Protein AF-A0A8T3XD36-F1 (afdb_monomer)

Solvent-accessible surface area (backbone atoms only — not comparable to full-atom values): 6035 Å² total; per-residue (Å²): 122,66,68,63,54,53,50,51,53,54,51,52,54,50,53,51,51,52,54,66,70,71,51,56,81,93,50,38,66,62,49,53,50,49,51,54,51,49,52,51,52,52,54,49,51,53,51,49,35,66,75,64,71,51,56,70,92,42,75,68,30,46,56,48,45,52,54,52,49,54,50,53,54,54,48,49,57,54,49,50,52,50,53,53,50,51,61,67,72,47,85,79,71,77,80,78,73,79,77,76,75,133

Sequence (102 aa):
MAGQAWMLIVLIVIIVIVVLKVVNKKQSAAVKLTVILFLFLMATVGYVIVTKDVNLTSPDGIVYAGKVYVNWLGNIFKNIGKVSSFAINQNWAIN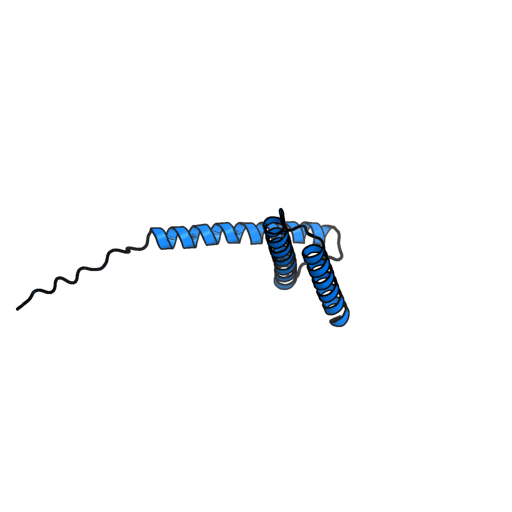STNITAP

Secondary structure (DSSP, 8-state):
-HHHHHHHHHHHHHHHHHHHHH--GGGHHHHHHHHHHHHHHHHHHHHHHHHTT---SSHHHHHHHHHHHHHHHHHHHHHHHHHHHHHHHS------------

Mean predicted aligned error: 11.81 Å

Structure (mmCIF, N/CA/C/O backbone):
data_AF-A0A8T3XD36-F1
#
_entry.id   AF-A0A8T3XD36-F1
#
loop_
_atom_site.group_PDB
_atom_site.id
_atom_site.type_symbol
_atom_site.label_atom_id
_atom_site.label_alt_id
_atom_site.label_comp_id
_atom_site.label_asym_id
_atom_site.label_entity_id
_atom_site.label_seq_id
_atom_site.pdbx_PDB_ins_code
_atom_site.Cartn_x
_atom_site.Cartn_y
_atom_site.Cartn_z
_atom_site.occupancy
_atom_site.B_iso_or_equiv
_atom_site.auth_seq_id
_atom_site.auth_comp_id
_atom_site.auth_asym_id
_atom_site.auth_atom_id
_atom_site.pdbx_PDB_model_num
ATOM 1 N N . MET A 1 1 ? 17.032 12.308 -14.366 1.00 48.19 1 MET A N 1
ATOM 2 C CA . MET A 1 1 ? 16.231 11.286 -13.650 1.00 48.19 1 MET A CA 1
ATOM 3 C C . MET A 1 1 ? 15.504 11.836 -12.414 1.00 48.19 1 MET A C 1
ATOM 5 O O . MET A 1 1 ? 14.347 11.495 -12.241 1.00 48.19 1 MET A O 1
ATOM 9 N N . ALA A 1 2 ? 16.084 12.737 -11.604 1.00 49.47 2 ALA A N 1
ATOM 10 C CA . ALA A 1 2 ? 15.380 13.315 -10.441 1.00 49.47 2 ALA A CA 1
ATOM 11 C C . ALA A 1 2 ? 14.237 14.303 -10.792 1.00 49.47 2 ALA A C 1
ATOM 13 O O . ALA A 1 2 ? 13.192 14.285 -10.151 1.00 49.47 2 ALA A O 1
ATOM 14 N N . GLY A 1 3 ? 14.390 15.137 -11.829 1.00 60.72 3 GLY A N 1
ATOM 15 C CA . GLY A 1 3 ? 13.403 16.182 -12.169 1.00 60.72 3 GLY A CA 1
ATOM 16 C C . GLY A 1 3 ? 12.022 1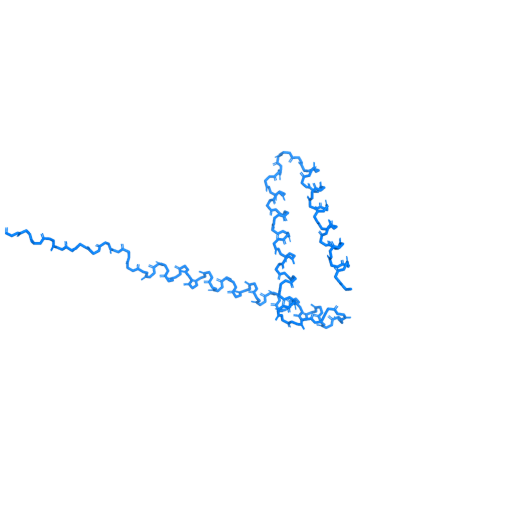5.671 -12.618 1.00 60.72 3 GLY A C 1
ATOM 17 O O . GLY A 1 3 ? 11.011 16.299 -12.320 1.00 60.72 3 GLY A O 1
ATOM 18 N N . GLN A 1 4 ? 11.956 14.505 -13.274 1.00 53.16 4 GLN A N 1
ATOM 19 C CA . GLN A 1 4 ? 10.685 13.868 -13.658 1.00 53.16 4 GLN A CA 1
ATOM 20 C C . GLN A 1 4 ? 9.931 13.299 -12.450 1.00 53.16 4 GLN A C 1
ATOM 22 O O . GLN A 1 4 ? 8.709 13.410 -12.391 1.00 53.16 4 GLN A O 1
ATOM 27 N N . ALA A 1 5 ? 10.650 12.756 -11.461 1.00 65.44 5 ALA A N 1
ATOM 28 C CA . ALA A 1 5 ? 10.047 12.274 -10.220 1.00 65.44 5 ALA A CA 1
ATOM 29 C C . ALA A 1 5 ? 9.447 13.432 -9.405 1.00 65.44 5 ALA A C 1
ATOM 31 O O . ALA A 1 5 ? 8.309 13.340 -8.949 1.00 65.44 5 ALA A O 1
ATOM 32 N N . TRP A 1 6 ? 10.162 14.557 -9.300 1.00 72.19 6 TRP A N 1
ATOM 33 C CA . TRP A 1 6 ? 9.653 15.755 -8.627 1.00 72.19 6 TRP A CA 1
ATOM 34 C C . TRP A 1 6 ? 8.432 16.364 -9.331 1.00 72.19 6 TRP A C 1
ATOM 36 O O . TRP A 1 6 ? 7.489 16.764 -8.654 1.00 72.19 6 TRP A O 1
ATOM 46 N N . MET A 1 7 ? 8.385 16.362 -10.668 1.00 67.56 7 MET A N 1
ATOM 47 C CA . MET A 1 7 ? 7.195 16.799 -11.416 1.00 67.56 7 MET A CA 1
ATOM 48 C C . MET A 1 7 ? 5.976 15.903 -11.180 1.00 67.56 7 MET A C 1
ATOM 50 O O . MET A 1 7 ? 4.877 16.417 -10.995 1.00 67.56 7 MET A O 1
ATOM 54 N N . LEU A 1 8 ? 6.156 14.580 -11.148 1.00 71.19 8 LEU A N 1
ATOM 55 C CA . LEU A 1 8 ? 5.073 13.638 -10.851 1.00 71.19 8 LEU A CA 1
ATOM 56 C C . LEU A 1 8 ? 4.523 13.835 -9.435 1.00 71.19 8 LEU A C 1
ATOM 58 O O . LEU A 1 8 ? 3.309 13.868 -9.247 1.00 71.19 8 LEU A O 1
ATOM 62 N N . ILE A 1 9 ? 5.402 14.035 -8.451 1.00 76.56 9 ILE A N 1
ATOM 63 C CA . ILE A 1 9 ? 5.000 14.302 -7.064 1.00 76.56 9 ILE A CA 1
ATOM 64 C C . ILE A 1 9 ? 4.208 15.613 -6.979 1.00 76.56 9 ILE A C 1
ATOM 66 O O . ILE A 1 9 ? 3.131 15.640 -6.386 1.00 76.56 9 ILE A O 1
ATOM 70 N N . VAL A 1 10 ? 4.692 16.683 -7.616 1.00 82.50 10 VAL A N 1
ATOM 71 C CA . VAL A 1 10 ? 4.002 17.985 -7.646 1.00 82.50 10 VAL A CA 1
ATOM 72 C C . VAL A 1 10 ? 2.637 17.870 -8.327 1.00 82.50 10 VAL A C 1
ATOM 74 O O . VAL A 1 10 ? 1.652 18.394 -7.811 1.00 82.50 10 VAL A O 1
ATOM 77 N N . LEU A 1 11 ? 2.544 17.130 -9.433 1.00 80.56 11 LEU A N 1
ATOM 78 C CA . LEU A 1 11 ? 1.285 16.892 -10.139 1.00 80.56 11 LEU A CA 1
ATOM 79 C C . LEU A 1 11 ? 0.262 16.168 -9.248 1.00 80.56 11 LEU A C 1
ATOM 81 O O . LEU A 1 11 ? -0.896 16.578 -9.179 1.00 80.56 11 LEU A O 1
ATOM 85 N N . ILE A 1 12 ? 0.692 15.133 -8.521 1.00 80.00 12 ILE A N 1
ATOM 86 C CA . ILE A 1 12 ? -0.162 14.385 -7.587 1.00 80.00 12 ILE A CA 1
ATOM 87 C C . ILE A 1 12 ? -0.652 15.296 -6.454 1.00 80.00 12 ILE A C 1
ATOM 89 O O . ILE A 1 12 ? -1.841 15.294 -6.134 1.00 80.00 12 ILE A O 1
ATOM 93 N N . VAL A 1 13 ? 0.231 16.119 -5.882 1.00 83.12 13 VAL A N 1
ATOM 94 C CA . VAL A 1 13 ? -0.126 17.080 -4.824 1.00 83.12 13 VAL A CA 1
ATOM 95 C C . VAL A 1 13 ? -1.158 18.098 -5.324 1.00 83.12 13 VAL A C 1
ATOM 97 O O . VAL A 1 13 ? -2.112 18.408 -4.609 1.00 83.12 13 VAL A O 1
ATOM 100 N N . ILE A 1 14 ? -1.028 18.574 -6.564 1.00 81.56 14 ILE A N 1
ATOM 101 C CA . ILE A 1 14 ? -1.996 19.495 -7.176 1.00 81.56 14 ILE A CA 1
ATOM 102 C C . ILE A 1 14 ? -3.362 18.822 -7.343 1.00 81.56 14 ILE A C 1
ATOM 104 O O . ILE A 1 14 ? -4.373 19.401 -6.943 1.00 81.56 14 ILE A O 1
ATOM 108 N N . ILE A 1 15 ? -3.408 17.595 -7.874 1.00 79.81 15 ILE A N 1
ATOM 109 C CA . ILE A 1 15 ? -4.660 16.838 -8.047 1.00 79.81 15 ILE A CA 1
ATOM 110 C C . ILE A 1 15 ? -5.364 16.657 -6.699 1.00 79.81 15 ILE A C 1
ATOM 112 O O . ILE A 1 15 ? -6.568 16.886 -6.588 1.00 79.81 15 ILE A O 1
ATOM 116 N N . VAL A 1 16 ? -4.608 16.329 -5.653 1.00 78.56 16 VAL A N 1
ATOM 117 C CA . VAL A 1 16 ? -5.119 16.203 -4.284 1.00 78.56 16 VAL A CA 1
ATOM 118 C C . VAL A 1 16 ? -5.757 17.500 -3.790 1.00 78.56 16 VAL A C 1
ATOM 120 O O . VAL A 1 16 ? -6.880 17.478 -3.284 1.00 78.56 16 VAL A O 1
ATOM 123 N N . ILE A 1 17 ? -5.077 18.636 -3.952 1.00 77.88 17 ILE A N 1
ATOM 124 C CA . ILE A 1 17 ? -5.589 19.938 -3.506 1.00 77.88 17 ILE A CA 1
ATOM 125 C C . ILE A 1 17 ? -6.864 20.311 -4.271 1.00 77.88 17 ILE A C 1
ATOM 127 O O . ILE A 1 17 ? -7.820 20.802 -3.666 1.00 77.88 17 ILE A O 1
ATOM 131 N N . VAL A 1 18 ? -6.908 20.045 -5.579 1.00 77.31 18 VAL A N 1
ATOM 132 C CA . VAL A 1 18 ? -8.094 20.294 -6.411 1.00 77.31 18 VAL A CA 1
ATOM 133 C C . VAL A 1 18 ? -9.274 19.451 -5.934 1.00 77.31 18 VAL A C 1
ATOM 135 O O . VAL A 1 18 ? -10.351 19.999 -5.703 1.00 77.31 18 VAL A O 1
ATOM 138 N N . VAL A 1 19 ? -9.075 18.152 -5.696 1.00 73.62 19 VAL A N 1
ATOM 139 C CA . VAL A 1 19 ? -10.132 17.264 -5.185 1.00 73.62 19 VAL A CA 1
ATOM 140 C C . VAL A 1 19 ? -10.641 17.745 -3.825 1.00 73.62 19 VAL A C 1
ATOM 142 O O . VAL A 1 19 ? -11.850 17.847 -3.626 1.00 73.62 19 VAL A O 1
ATOM 145 N N . LEU A 1 20 ? -9.748 18.124 -2.906 1.00 68.75 20 LEU A N 1
ATOM 146 C CA . LEU A 1 20 ? -10.135 18.650 -1.592 1.00 68.75 20 LEU A CA 1
ATOM 147 C C . LEU A 1 20 ? -10.937 19.957 -1.685 1.00 68.75 20 LEU A C 1
ATOM 149 O O . LEU A 1 20 ? -11.821 20.184 -0.859 1.00 68.75 20 LEU A O 1
ATOM 153 N N . LYS A 1 21 ? -10.645 20.803 -2.680 1.00 68.94 21 LYS A N 1
ATOM 154 C CA . LYS A 1 21 ? -11.319 22.092 -2.893 1.00 68.94 21 LYS A CA 1
ATOM 155 C C . LYS A 1 21 ? -12.691 21.947 -3.562 1.00 68.94 21 LYS A C 1
ATOM 157 O O . LYS A 1 21 ? -13.568 22.766 -3.310 1.00 68.94 21 LYS A O 1
ATOM 162 N N . VAL A 1 22 ? -12.881 20.919 -4.391 1.00 66.81 22 VAL A N 1
ATOM 163 C CA . VAL A 1 22 ? -14.121 20.683 -5.156 1.00 66.81 22 VAL A CA 1
ATOM 164 C C . VAL A 1 22 ? -15.206 19.983 -4.322 1.00 66.81 22 VAL A C 1
ATOM 166 O O . VAL A 1 22 ? -16.385 20.018 -4.671 1.00 66.81 22 VAL A O 1
ATOM 169 N N . VAL A 1 23 ? -14.857 19.370 -3.190 1.00 66.00 23 VAL A N 1
ATOM 170 C CA . VAL A 1 23 ? -15.804 18.524 -2.451 1.00 66.00 23 VAL A CA 1
ATOM 171 C C . VAL A 1 23 ? -16.700 19.313 -1.496 1.00 66.00 23 VAL A C 1
ATOM 173 O O . VAL A 1 23 ? -16.251 20.001 -0.581 1.00 66.00 23 VAL A O 1
ATOM 176 N N . ASN A 1 24 ? -18.008 19.103 -1.653 1.00 60.06 24 ASN A N 1
ATOM 177 C CA . ASN A 1 24 ? -19.056 19.657 -0.801 1.00 60.06 24 ASN A CA 1
ATOM 178 C C . ASN A 1 24 ? -18.985 19.168 0.661 1.00 60.06 24 ASN A C 1
ATOM 180 O O . ASN A 1 24 ? -18.723 17.997 0.949 1.00 60.06 24 ASN A O 1
ATOM 184 N N . LYS A 1 25 ? -19.333 20.059 1.606 1.00 66.00 25 LYS A N 1
ATOM 185 C CA . LYS A 1 25 ? -19.241 19.843 3.068 1.00 66.00 25 LYS A CA 1
ATOM 186 C C . LYS A 1 25 ? -19.858 18.526 3.566 1.00 66.00 25 LYS A C 1
ATOM 188 O O . LYS A 1 25 ? -19.302 17.924 4.483 1.00 66.00 25 LYS A O 1
ATOM 193 N N . LYS A 1 26 ? -20.947 18.048 2.947 1.00 67.69 26 LYS A N 1
ATOM 194 C CA . LYS A 1 26 ? -21.697 16.848 3.374 1.00 67.69 26 LYS A CA 1
ATOM 195 C C . LYS A 1 26 ? -20.943 15.523 3.158 1.00 67.69 26 LYS A C 1
ATOM 197 O O . LYS A 1 26 ? -21.201 14.567 3.874 1.00 67.69 26 LYS A O 1
ATOM 202 N N . GLN A 1 27 ? -19.987 15.475 2.226 1.00 66.06 27 GLN A N 1
ATOM 203 C CA . GLN A 1 27 ? -19.118 14.309 1.982 1.00 66.06 27 GLN A CA 1
ATOM 204 C C . GLN A 1 27 ? -17.641 14.598 2.284 1.00 66.06 27 GLN A C 1
ATOM 206 O O . GLN A 1 27 ? -16.766 13.781 2.002 1.00 66.06 27 GLN A O 1
ATOM 211 N N . SER A 1 28 ? -17.351 15.751 2.893 1.00 71.88 28 SER A N 1
ATOM 212 C CA . SER A 1 28 ? -15.979 16.226 3.079 1.00 71.88 28 SER A CA 1
ATOM 213 C C . SER A 1 28 ? -15.102 15.262 3.884 1.00 71.88 28 SER A C 1
ATOM 215 O O . SER A 1 28 ? -13.926 15.126 3.568 1.00 71.88 28 SER A O 1
ATOM 217 N N . ALA A 1 29 ? -15.651 14.548 4.872 1.00 77.56 29 ALA A N 1
ATOM 218 C CA . ALA A 1 29 ? -14.898 13.567 5.655 1.00 77.56 29 ALA A CA 1
ATOM 219 C C . ALA A 1 29 ? -14.532 12.316 4.839 1.00 77.56 29 ALA A C 1
ATOM 221 O O . ALA A 1 29 ? -13.371 11.919 4.821 1.00 77.56 29 ALA A O 1
ATOM 222 N N . ALA A 1 30 ? -15.497 11.734 4.120 1.00 79.75 30 ALA A N 1
ATOM 223 C CA . ALA A 1 30 ? -15.269 10.548 3.296 1.00 79.75 30 ALA A CA 1
ATOM 224 C C . ALA A 1 30 ? -14.273 10.828 2.165 1.00 79.75 30 ALA A C 1
ATOM 226 O O . ALA A 1 30 ? -13.399 10.008 1.887 1.00 79.75 30 ALA A O 1
ATOM 227 N N . VAL A 1 31 ? -14.345 12.012 1.551 1.00 81.00 31 VAL A N 1
ATOM 228 C CA . VAL A 1 31 ? -13.403 12.377 0.489 1.00 81.00 31 VAL A CA 1
ATOM 229 C C . VAL A 1 31 ? -12.024 12.707 1.045 1.00 81.00 31 VAL A C 1
ATOM 231 O O . VAL A 1 31 ? -11.041 12.235 0.488 1.00 81.00 31 VAL A O 1
ATOM 234 N N . LYS A 1 32 ? -11.918 13.420 2.175 1.00 80.00 32 LYS A N 1
ATOM 235 C CA . LYS A 1 32 ? -10.624 13.603 2.857 1.00 80.00 32 LYS A CA 1
ATOM 236 C C . LYS A 1 32 ? -9.980 12.261 3.188 1.00 80.00 32 LYS A C 1
ATOM 238 O O . LYS A 1 32 ? -8.806 12.070 2.892 1.00 80.00 32 LYS A O 1
ATOM 243 N N . LEU A 1 33 ? -10.751 11.325 3.742 1.00 82.62 33 LEU A N 1
ATOM 244 C CA . LEU A 1 33 ? -10.268 9.981 4.045 1.00 82.62 33 LEU A CA 1
ATOM 245 C C . LEU A 1 33 ? -9.820 9.254 2.775 1.00 82.62 33 LEU A C 1
ATOM 247 O O . LEU A 1 33 ? -8.732 8.696 2.758 1.00 82.62 33 LEU A O 1
ATOM 251 N N . THR A 1 34 ? -10.612 9.311 1.704 1.00 84.00 34 THR A N 1
ATOM 252 C CA . THR A 1 34 ? -10.283 8.682 0.414 1.00 84.00 34 THR A CA 1
ATOM 253 C C . THR A 1 34 ? -9.001 9.257 -0.181 1.00 84.00 34 THR A C 1
ATOM 255 O O . THR A 1 34 ? -8.156 8.505 -0.647 1.00 84.00 34 THR A O 1
ATOM 258 N N . VAL A 1 35 ? -8.817 10.576 -0.123 1.00 84.19 35 VAL A N 1
ATOM 259 C CA . VAL A 1 35 ? -7.609 11.264 -0.597 1.00 84.19 35 VAL A CA 1
ATOM 260 C C . VAL A 1 35 ? -6.385 10.856 0.220 1.00 84.19 35 VAL A C 1
ATOM 262 O O . VAL A 1 35 ? -5.342 10.551 -0.354 1.00 84.19 35 VAL A O 1
ATOM 265 N N . ILE A 1 36 ? -6.510 10.807 1.549 1.00 85.06 36 ILE A N 1
ATOM 266 C CA . ILE A 1 36 ? -5.435 10.342 2.434 1.00 85.06 36 ILE A CA 1
ATOM 267 C C . ILE A 1 36 ? -5.095 8.882 2.127 1.00 85.06 36 ILE A C 1
ATOM 269 O O . ILE A 1 36 ? -3.922 8.545 1.983 1.00 85.06 36 ILE A O 1
ATOM 273 N N . LEU A 1 37 ? -6.109 8.026 1.983 1.00 85.25 37 LEU A N 1
ATOM 274 C CA . LEU A 1 37 ? -5.930 6.612 1.673 1.00 85.25 37 LEU A CA 1
ATOM 275 C C . LEU A 1 37 ? -5.259 6.433 0.307 1.00 85.25 37 LEU A C 1
ATOM 277 O O . LEU A 1 37 ? -4.336 5.640 0.171 1.00 85.25 37 LEU A O 1
ATOM 281 N N . PHE A 1 38 ? -5.678 7.207 -0.691 1.00 86.38 38 PHE A N 1
ATOM 282 C CA . PHE A 1 38 ? -5.102 7.194 -2.029 1.00 86.38 38 PHE A CA 1
ATOM 283 C C . PHE A 1 38 ? -3.628 7.609 -2.017 1.00 86.38 38 PHE A C 1
ATOM 285 O O . PHE A 1 38 ? -2.785 6.898 -2.562 1.00 86.38 38 PHE A O 1
ATOM 292 N N . LEU A 1 39 ? -3.299 8.714 -1.341 1.00 87.25 39 LEU A N 1
ATOM 293 C CA . LEU A 1 39 ? -1.918 9.165 -1.165 1.00 87.25 39 LEU A CA 1
ATOM 294 C C . LEU A 1 39 ? -1.062 8.119 -0.451 1.00 87.25 39 LEU A C 1
ATOM 296 O O . LEU A 1 39 ? 0.058 7.841 -0.876 1.00 87.25 39 LEU A O 1
ATOM 300 N N . PHE A 1 40 ? -1.599 7.516 0.608 1.00 86.81 40 PHE A N 1
ATOM 301 C CA . PHE A 1 40 ? -0.936 6.446 1.340 1.00 86.81 40 PHE A CA 1
ATOM 302 C C . PHE A 1 40 ? -0.665 5.228 0.445 1.00 86.81 40 PHE A C 1
ATOM 304 O O . PHE A 1 40 ? 0.455 4.713 0.417 1.00 86.81 40 PHE A O 1
ATOM 311 N N . LEU A 1 41 ? -1.654 4.783 -0.334 1.00 87.94 41 LEU A N 1
ATOM 312 C CA . LEU A 1 41 ? -1.495 3.663 -1.262 1.00 87.94 41 LEU A CA 1
ATOM 313 C C . LEU A 1 41 ? -0.451 3.981 -2.342 1.00 87.94 41 LEU A C 1
ATOM 315 O O . LEU A 1 41 ? 0.447 3.176 -2.566 1.00 87.94 41 LEU A O 1
ATOM 319 N N . MET A 1 42 ? -0.481 5.171 -2.948 1.00 86.62 42 MET A N 1
ATOM 320 C CA . MET A 1 42 ? 0.531 5.566 -3.937 1.00 86.62 42 MET A CA 1
ATOM 321 C C . MET A 1 42 ? 1.944 5.613 -3.349 1.00 86.62 42 MET A C 1
ATOM 323 O O . MET A 1 42 ? 2.880 5.074 -3.943 1.00 86.62 42 MET A O 1
ATOM 327 N N . ALA A 1 43 ? 2.108 6.228 -2.175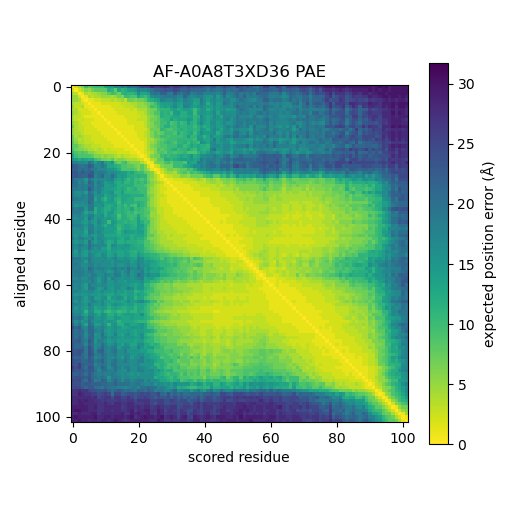 1.00 86.56 43 ALA A N 1
ATOM 328 C CA . ALA A 1 43 ? 3.404 6.328 -1.513 1.00 86.56 43 ALA A CA 1
ATOM 329 C C . ALA A 1 43 ? 3.967 4.940 -1.169 1.00 86.56 43 ALA A C 1
ATOM 331 O O . ALA A 1 43 ? 5.147 4.668 -1.392 1.00 86.56 43 ALA A O 1
ATOM 332 N N . THR A 1 44 ? 3.116 4.038 -0.678 1.00 87.31 44 THR A N 1
ATOM 333 C CA . THR A 1 44 ? 3.526 2.672 -0.324 1.00 87.31 44 THR A CA 1
ATOM 334 C C . THR A 1 44 ? 3.830 1.813 -1.547 1.00 87.31 44 THR A C 1
ATOM 336 O O . THR A 1 44 ? 4.793 1.052 -1.510 1.00 87.31 44 THR A O 1
ATOM 339 N N . VAL A 1 45 ? 3.089 1.964 -2.651 1.00 88.31 45 VAL A N 1
ATOM 340 C CA . VAL A 1 45 ? 3.426 1.328 -3.936 1.00 88.31 45 VAL A CA 1
ATOM 341 C C . VAL A 1 45 ? 4.826 1.757 -4.378 1.00 88.31 45 VAL A C 1
ATOM 343 O O . VAL A 1 45 ? 5.667 0.899 -4.647 1.00 88.31 45 VAL A O 1
ATOM 346 N N . GLY A 1 46 ? 5.114 3.063 -4.362 1.00 86.50 46 GLY A N 1
ATOM 347 C CA . GLY A 1 46 ? 6.442 3.591 -4.691 1.00 86.50 46 GLY A CA 1
ATOM 348 C C . GLY A 1 46 ? 7.543 3.036 -3.783 1.00 86.50 46 GLY A C 1
ATOM 349 O O . GLY A 1 46 ? 8.563 2.556 -4.275 1.00 86.50 46 GLY A O 1
ATOM 350 N N . TYR A 1 47 ? 7.315 3.020 -2.467 1.00 87.50 47 TYR A N 1
ATOM 351 C CA . TYR A 1 47 ? 8.245 2.436 -1.497 1.00 87.50 47 TYR A CA 1
ATOM 352 C C . TYR A 1 47 ? 8.544 0.959 -1.789 1.00 87.50 47 TYR A C 1
ATOM 354 O O . TYR A 1 47 ? 9.707 0.550 -1.803 1.00 87.50 47 TYR A O 1
ATOM 362 N N . VAL A 1 48 ? 7.511 0.153 -2.050 1.00 87.62 48 VAL A N 1
ATOM 363 C CA . VAL A 1 48 ? 7.658 -1.282 -2.325 1.00 87.62 48 VAL A CA 1
ATOM 364 C C . VAL A 1 48 ? 8.416 -1.521 -3.627 1.00 87.62 48 VAL A C 1
ATOM 366 O O . VAL A 1 48 ? 9.317 -2.355 -3.639 1.00 87.62 48 VAL A O 1
ATOM 369 N N . ILE A 1 49 ? 8.104 -0.779 -4.692 1.00 88.44 49 ILE A N 1
ATOM 370 C CA . ILE A 1 49 ? 8.783 -0.900 -5.991 1.00 88.44 49 ILE A CA 1
ATOM 371 C C . ILE A 1 49 ? 10.275 -0.592 -5.859 1.00 88.44 49 ILE A C 1
ATOM 373 O O . ILE A 1 49 ? 11.091 -1.379 -6.329 1.00 88.44 49 ILE A O 1
ATOM 377 N N . VAL A 1 50 ? 10.629 0.503 -5.177 1.00 87.31 50 VAL A N 1
ATOM 378 C CA . VAL A 1 50 ? 12.032 0.900 -4.967 1.00 87.31 50 VAL A CA 1
ATOM 379 C C . VAL A 1 50 ? 12.768 -0.109 -4.083 1.00 87.31 50 VAL A C 1
ATOM 381 O O . VAL A 1 50 ? 13.891 -0.493 -4.381 1.00 87.31 50 VAL A O 1
ATOM 384 N N . THR A 1 51 ? 12.131 -0.589 -3.013 1.00 86.00 51 THR A N 1
ATOM 385 C CA . THR A 1 51 ? 12.756 -1.528 -2.061 1.00 86.00 51 THR A CA 1
ATOM 386 C C . THR A 1 51 ? 12.923 -2.935 -2.641 1.00 86.00 51 THR A C 1
ATOM 388 O O . THR A 1 51 ? 13.798 -3.687 -2.212 1.00 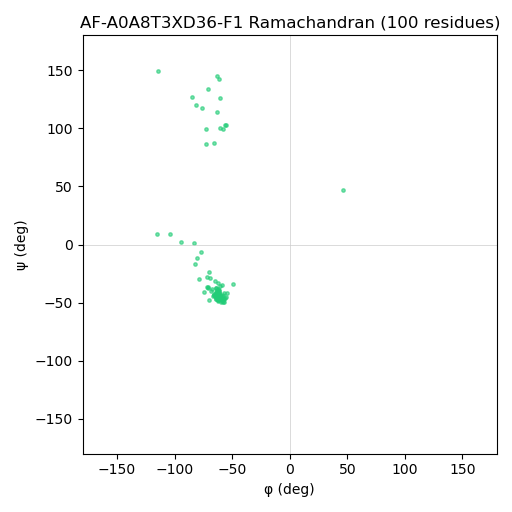86.00 51 THR A O 1
ATOM 391 N N . LYS A 1 52 ? 12.054 -3.332 -3.576 1.00 83.56 52 LYS A N 1
ATOM 392 C CA . LYS A 1 52 ? 12.045 -4.666 -4.196 1.00 83.56 52 LYS A CA 1
ATOM 393 C C . LYS A 1 52 ? 12.613 -4.680 -5.615 1.00 83.56 52 LYS A C 1
ATOM 395 O O . LYS A 1 52 ? 12.500 -5.713 -6.269 1.00 83.56 52 LYS A O 1
ATOM 400 N N . ASP A 1 53 ? 13.203 -3.563 -6.044 1.00 86.69 53 ASP A N 1
ATOM 401 C CA . ASP A 1 53 ? 13.830 -3.359 -7.353 1.00 86.69 53 ASP A CA 1
ATOM 402 C C . ASP A 1 53 ? 12.954 -3.862 -8.514 1.00 86.69 53 ASP A C 1
ATOM 404 O O . ASP A 1 53 ? 13.366 -4.632 -9.382 1.00 86.69 53 ASP A O 1
ATOM 408 N N . VAL A 1 54 ? 11.668 -3.495 -8.475 1.00 86.38 54 VAL A N 1
ATOM 409 C CA . VAL A 1 54 ? 10.700 -3.981 -9.460 1.00 86.38 54 VAL A CA 1
ATOM 410 C C . VAL A 1 54 ? 10.794 -3.156 -10.737 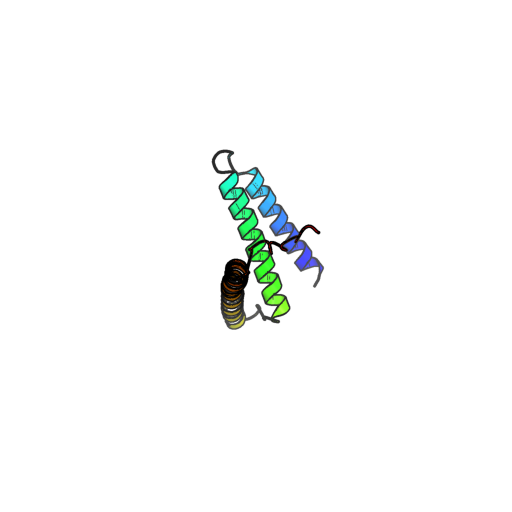1.00 86.38 54 VAL A C 1
ATOM 412 O O . VAL A 1 54 ? 10.526 -1.955 -10.740 1.00 86.38 54 VAL A O 1
ATOM 415 N N . ASN A 1 55 ? 11.099 -3.818 -11.851 1.00 86.19 55 ASN A N 1
ATOM 416 C CA . ASN A 1 55 ? 11.086 -3.189 -13.163 1.00 86.19 55 ASN A CA 1
ATOM 417 C C . ASN A 1 55 ? 9.643 -3.012 -13.667 1.00 86.19 55 ASN A C 1
ATOM 419 O O . ASN A 1 55 ? 8.948 -3.993 -13.894 1.00 86.19 55 ASN A O 1
ATOM 423 N N . LEU A 1 56 ? 9.201 -1.771 -13.880 1.00 87.94 56 LEU A N 1
ATOM 424 C CA . LEU A 1 56 ? 7.863 -1.448 -14.400 1.00 87.94 56 LEU A CA 1
ATOM 425 C C . LEU A 1 56 ? 7.809 -1.240 -15.923 1.00 87.94 56 LEU A C 1
ATOM 427 O O . LEU A 1 56 ? 6.761 -0.888 -16.457 1.00 87.94 56 LEU A O 1
ATOM 431 N N . THR A 1 57 ? 8.927 -1.413 -16.631 1.00 90.69 57 THR A N 1
ATOM 432 C CA . THR A 1 57 ? 9.002 -1.157 -18.082 1.00 90.69 57 THR A CA 1
ATOM 433 C C . THR A 1 57 ? 8.452 -2.301 -18.931 1.00 90.69 57 THR A C 1
ATOM 435 O O . THR A 1 57 ? 8.228 -2.114 -20.125 1.00 90.69 57 THR A O 1
ATOM 438 N N . SER A 1 58 ? 8.200 -3.469 -18.330 1.00 90.31 58 SER A N 1
ATOM 439 C CA . SER A 1 58 ? 7.613 -4.624 -19.006 1.00 90.31 58 SER A CA 1
ATOM 440 C C . SER A 1 58 ? 6.226 -4.969 -18.447 1.00 90.31 58 SER A C 1
ATOM 442 O O . SER A 1 58 ? 5.977 -4.786 -17.250 1.00 90.31 58 SER A O 1
ATOM 444 N N . PRO A 1 59 ? 5.320 -5.522 -19.277 1.00 88.31 59 PRO A N 1
ATOM 445 C CA . PRO A 1 59 ? 4.022 -6.019 -18.817 1.00 88.31 59 PRO A CA 1
ATOM 446 C C . PRO A 1 59 ? 4.142 -7.041 -17.677 1.00 88.31 59 PRO A C 1
ATOM 448 O O . PRO A 1 59 ? 3.418 -6.953 -16.685 1.00 88.31 59 PRO A O 1
ATOM 451 N N . ASP A 1 60 ? 5.110 -7.956 -17.767 1.00 89.88 60 ASP A N 1
ATOM 452 C CA . ASP A 1 60 ? 5.384 -8.941 -16.714 1.00 89.88 60 ASP A CA 1
ATOM 453 C C . ASP A 1 60 ? 5.841 -8.280 -15.410 1.00 89.88 60 ASP A C 1
ATOM 455 O O . ASP A 1 60 ? 5.449 -8.691 -14.316 1.00 89.88 60 ASP A O 1
ATOM 459 N N . GLY A 1 61 ? 6.626 -7.209 -15.527 1.00 87.00 61 GLY A N 1
ATOM 460 C CA . GLY A 1 61 ? 7.076 -6.387 -14.416 1.00 87.00 61 GLY A CA 1
ATOM 461 C C . GLY A 1 61 ? 5.932 -5.706 -13.665 1.00 87.00 61 GLY A C 1
ATOM 462 O O . GLY A 1 61 ? 5.929 -5.679 -12.434 1.00 87.00 61 GLY A O 1
ATOM 463 N N . ILE A 1 62 ? 4.898 -5.251 -14.380 1.00 89.81 62 ILE A N 1
ATOM 464 C CA . ILE A 1 62 ? 3.678 -4.679 -13.784 1.00 89.81 62 ILE A CA 1
ATOM 465 C C . ILE A 1 62 ? 2.893 -5.751 -13.014 1.00 89.81 62 ILE A C 1
ATOM 467 O O . ILE A 1 62 ? 2.470 -5.521 -11.877 1.00 89.81 62 ILE A O 1
ATOM 471 N N . VAL A 1 63 ? 2.728 -6.945 -13.591 1.00 92.56 63 VAL A N 1
ATOM 472 C CA . VAL A 1 63 ? 2.051 -8.067 -12.916 1.00 92.56 63 VAL A CA 1
ATOM 473 C C . VAL A 1 63 ? 2.823 -8.492 -11.665 1.00 92.56 63 VAL A C 1
ATOM 475 O O . VAL A 1 63 ? 2.228 -8.734 -10.609 1.00 92.56 63 VAL A O 1
ATOM 478 N N . TYR A 1 64 ? 4.151 -8.554 -11.757 1.00 91.62 64 TYR A N 1
ATOM 479 C CA . TYR A 1 64 ? 5.017 -8.852 -10.623 1.00 91.62 64 TYR A CA 1
ATOM 480 C C . TYR A 1 64 ? 4.921 -7.775 -9.533 1.00 91.62 64 TYR A C 1
ATOM 482 O O . TYR A 1 64 ? 4.728 -8.119 -8.366 1.00 91.62 64 TYR A O 1
ATOM 490 N N . ALA A 1 65 ? 4.936 -6.488 -9.896 1.00 90.12 65 ALA A N 1
ATOM 491 C CA . ALA A 1 65 ? 4.744 -5.375 -8.963 1.00 90.12 65 ALA A CA 1
ATOM 492 C C . ALA A 1 65 ? 3.432 -5.503 -8.181 1.00 90.12 65 ALA A C 1
ATOM 494 O O . ALA A 1 65 ? 3.424 -5.366 -6.956 1.00 90.12 65 ALA A O 1
ATOM 495 N N . GLY A 1 66 ? 2.335 -5.838 -8.870 1.00 91.19 66 GLY A N 1
ATOM 496 C CA . GLY A 1 66 ? 1.035 -6.071 -8.242 1.00 91.19 66 GLY A CA 1
ATOM 497 C C . GLY A 1 66 ? 1.077 -7.205 -7.214 1.00 91.19 66 GLY A C 1
ATOM 498 O O . GLY A 1 66 ? 0.633 -7.030 -6.078 1.00 91.19 66 GLY A O 1
ATOM 499 N N . LYS A 1 67 ? 1.677 -8.350 -7.566 1.00 93.50 67 LYS A N 1
ATOM 500 C CA . LYS A 1 67 ? 1.839 -9.488 -6.640 1.00 93.50 67 LYS A CA 1
ATOM 501 C C . LYS A 1 67 ? 2.672 -9.117 -5.416 1.00 93.50 67 LYS A C 1
ATOM 503 O O . LYS A 1 67 ? 2.301 -9.454 -4.290 1.00 93.50 67 LYS A O 1
ATOM 508 N N . VAL A 1 68 ? 3.785 -8.419 -5.628 1.00 93.62 68 VAL A N 1
ATOM 509 C CA . VAL A 1 68 ? 4.679 -7.984 -4.550 1.00 93.62 68 VAL A CA 1
ATOM 510 C C . VAL A 1 68 ? 3.961 -7.007 -3.618 1.00 93.62 68 VAL A C 1
ATOM 512 O O . VAL A 1 68 ? 4.035 -7.174 -2.400 1.00 93.62 68 VAL A O 1
ATOM 515 N N . TYR A 1 69 ? 3.217 -6.041 -4.163 1.00 91.75 69 TYR A N 1
ATOM 516 C CA . TYR A 1 69 ? 2.464 -5.071 -3.371 1.00 91.75 69 TYR A CA 1
ATOM 517 C C . TYR A 1 69 ? 1.363 -5.730 -2.531 1.00 91.75 69 TYR A C 1
ATOM 519 O O . TYR A 1 69 ? 1.278 -5.482 -1.328 1.00 91.75 69 TYR A O 1
ATOM 527 N N . VAL A 1 70 ? 0.568 -6.630 -3.121 1.00 93.69 70 VAL A N 1
ATOM 528 C CA . VAL A 1 70 ? -0.488 -7.362 -2.396 1.00 93.69 70 VAL A CA 1
ATOM 529 C C . VAL A 1 70 ? 0.102 -8.248 -1.296 1.00 93.69 70 VAL A C 1
ATOM 531 O O . VAL A 1 70 ? -0.432 -8.285 -0.188 1.00 93.69 70 VAL A O 1
A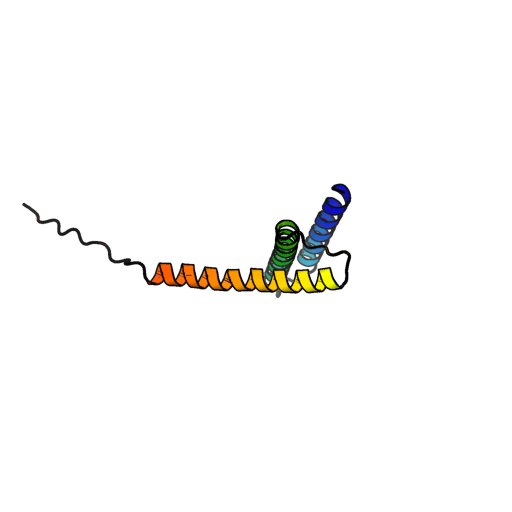TOM 534 N N . ASN A 1 71 ? 1.225 -8.925 -1.552 1.00 94.50 71 ASN A N 1
ATOM 535 C CA . ASN A 1 71 ? 1.912 -9.720 -0.530 1.00 94.50 71 ASN A CA 1
ATOM 536 C C . ASN A 1 71 ? 2.432 -8.837 0.619 1.00 94.50 71 ASN A C 1
ATOM 538 O O . ASN A 1 71 ? 2.221 -9.148 1.792 1.00 94.50 71 ASN A O 1
ATOM 542 N N . TRP A 1 72 ? 3.062 -7.704 0.298 1.00 93.19 72 TRP A N 1
ATOM 543 C CA . TRP A 1 72 ? 3.509 -6.736 1.300 1.00 93.19 72 TRP A CA 1
ATOM 544 C C . TRP A 1 72 ? 2.343 -6.234 2.163 1.00 93.19 72 TRP A C 1
ATOM 546 O O . TRP A 1 72 ? 2.432 -6.280 3.391 1.00 93.19 72 TRP A O 1
ATOM 556 N N . LEU A 1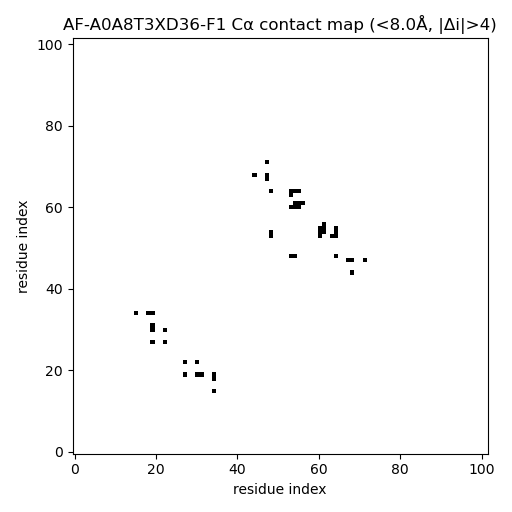 73 ? 1.221 -5.866 1.538 1.00 92.06 73 LEU A N 1
ATOM 557 C CA . LEU A 1 73 ? 0.014 -5.426 2.234 1.00 92.06 73 LEU A CA 1
ATOM 558 C C . LEU A 1 73 ? -0.565 -6.533 3.132 1.00 92.06 73 LEU A C 1
ATOM 560 O O . LEU A 1 73 ? -0.902 -6.285 4.288 1.00 92.06 73 LEU A O 1
ATOM 564 N N . GLY A 1 74 ? -0.611 -7.777 2.650 1.00 93.06 74 GLY A N 1
ATOM 565 C CA . GLY A 1 74 ? -1.038 -8.931 3.447 1.00 93.06 74 GLY A CA 1
ATOM 566 C C . GLY A 1 74 ? -0.154 -9.177 4.675 1.00 93.06 74 GLY A C 1
ATOM 567 O O . GLY A 1 74 ? -0.651 -9.537 5.745 1.00 93.06 74 GLY A O 1
ATOM 568 N N . ASN A 1 75 ? 1.154 -8.937 4.566 1.00 92.06 75 ASN A N 1
ATOM 569 C CA . ASN A 1 75 ? 2.072 -9.068 5.698 1.00 92.06 75 ASN A CA 1
ATOM 570 C C . ASN A 1 75 ? 1.859 -7.985 6.764 1.00 92.06 75 ASN A C 1
ATOM 572 O O . ASN A 1 75 ? 2.062 -8.271 7.944 1.00 92.06 75 ASN A O 1
ATOM 576 N N . ILE A 1 76 ? 1.378 -6.792 6.397 1.00 90.06 76 ILE A N 1
ATOM 577 C CA . ILE A 1 76 ? 0.982 -5.767 7.377 1.00 90.06 76 ILE A CA 1
ATOM 578 C C . ILE A 1 76 ? -0.129 -6.298 8.279 1.00 90.06 76 ILE A C 1
ATOM 580 O O . ILE A 1 76 ? 0.013 -6.252 9.497 1.00 90.06 76 ILE A O 1
ATOM 584 N N . PHE A 1 77 ? -1.193 -6.872 7.712 1.00 91.19 77 PHE A N 1
ATOM 585 C CA . PHE A 1 77 ? -2.293 -7.428 8.508 1.00 91.19 77 PHE A CA 1
ATOM 586 C C . PHE A 1 77 ? -1.837 -8.570 9.422 1.00 91.19 77 PHE A C 1
ATOM 588 O O . PHE A 1 77 ? -2.241 -8.630 10.583 1.00 91.19 77 PHE A O 1
ATOM 595 N N . LYS A 1 78 ? -0.932 -9.435 8.945 1.00 92.38 78 LYS A N 1
ATOM 596 C CA . LYS A 1 78 ? -0.315 -10.473 9.790 1.00 92.38 78 LYS A CA 1
ATOM 597 C C . LYS A 1 78 ? 0.469 -9.865 10.954 1.00 92.38 78 LYS A C 1
ATOM 599 O O . LYS A 1 78 ? 0.385 -10.367 12.072 1.00 92.38 78 LYS A O 1
ATOM 604 N N . ASN A 1 79 ? 1.221 -8.795 10.708 1.00 92.88 79 ASN A N 1
ATOM 605 C CA . ASN A 1 79 ? 1.996 -8.116 11.744 1.0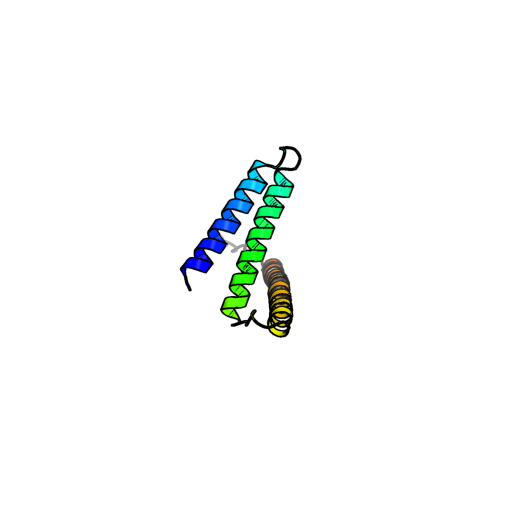0 92.88 79 ASN A CA 1
ATOM 606 C C . ASN A 1 79 ? 1.096 -7.404 12.756 1.00 92.88 79 ASN A C 1
ATOM 608 O O . ASN A 1 79 ? 1.352 -7.512 13.951 1.00 92.88 79 ASN A O 1
ATOM 612 N N . ILE A 1 80 ? 0.016 -6.760 12.307 1.00 92.19 80 ILE A N 1
ATOM 613 C CA . ILE A 1 80 ? -0.999 -6.183 13.198 1.00 92.19 80 ILE A CA 1
ATOM 614 C C . ILE A 1 80 ? -1.565 -7.276 14.105 1.00 92.19 80 ILE A C 1
ATOM 616 O O . ILE A 1 80 ? -1.542 -7.119 15.319 1.00 92.19 80 ILE A O 1
ATOM 620 N N . GLY A 1 81 ? -1.972 -8.420 13.544 1.00 92.00 81 GLY A N 1
ATOM 621 C CA . GLY A 1 81 ? -2.465 -9.553 14.331 1.00 92.00 81 GLY A CA 1
ATOM 622 C C . GLY A 1 81 ? -1.456 -10.050 15.372 1.00 92.00 81 GLY A C 1
ATOM 623 O O . GLY A 1 81 ? -1.829 -10.292 16.518 1.00 92.00 81 GLY A O 1
ATOM 624 N N . LYS A 1 82 ? -0.168 -10.136 15.013 1.00 93.50 82 LYS A N 1
ATOM 625 C CA . LYS A 1 82 ? 0.905 -10.497 15.955 1.00 93.50 82 LYS A CA 1
ATOM 626 C C . LYS A 1 82 ? 1.052 -9.480 17.086 1.00 93.50 82 LYS A C 1
ATOM 628 O O . LYS A 1 82 ? 1.121 -9.886 18.239 1.00 93.50 82 LYS A O 1
ATOM 633 N N . VAL A 1 83 ? 1.084 -8.184 16.772 1.00 93.50 83 VAL A N 1
ATOM 634 C CA . VAL A 1 83 ? 1.223 -7.113 17.774 1.00 93.50 83 VAL A CA 1
ATOM 635 C C . VAL A 1 83 ? 0.004 -7.071 18.694 1.00 93.50 83 VAL A C 1
ATOM 637 O O . VAL A 1 83 ? 0.156 -7.007 19.910 1.00 93.50 83 VAL A O 1
ATOM 640 N N . SER A 1 84 ? -1.204 -7.173 18.138 1.00 92.38 84 SER A N 1
ATOM 641 C CA . SER A 1 84 ? -2.442 -7.219 18.920 1.00 92.38 84 SER A CA 1
ATOM 642 C C . SER A 1 84 ? -2.501 -8.456 19.816 1.00 92.38 84 SER A C 1
ATOM 644 O O . SER A 1 84 ? -2.821 -8.338 20.994 1.00 92.38 84 SER A O 1
ATOM 646 N N . SER A 1 85 ? -2.144 -9.635 19.296 1.00 92.38 85 SER A N 1
ATOM 647 C CA . SER A 1 85 ? -2.088 -10.867 20.091 1.00 92.38 85 SER A CA 1
ATOM 648 C C . SER A 1 85 ? -1.038 -10.783 21.198 1.00 92.38 85 SER A C 1
ATOM 650 O O . SER A 1 85 ? -1.316 -11.183 22.325 1.00 92.38 85 SER A O 1
ATOM 652 N N . PHE A 1 86 ? 0.137 -10.225 20.905 1.00 94.06 86 PHE A N 1
ATOM 653 C CA . PHE A 1 86 ? 1.172 -9.980 21.904 1.00 94.06 86 PHE A CA 1
ATOM 654 C C . PHE A 1 86 ? 0.659 -9.079 23.034 1.00 94.06 86 PHE A C 1
ATOM 656 O O . PHE A 1 86 ? 0.801 -9.429 24.200 1.00 94.06 86 PHE A O 1
ATOM 663 N N . ALA A 1 87 ? -0.005 -7.968 22.698 1.00 91.50 87 ALA A N 1
ATOM 664 C CA . ALA A 1 87 ? -0.565 -7.056 23.690 1.00 91.50 87 ALA A CA 1
ATOM 665 C C . ALA A 1 87 ? -1.650 -7.722 24.556 1.00 91.50 87 ALA A C 1
ATOM 667 O O . ALA A 1 87 ? -1.675 -7.517 25.763 1.00 91.50 87 ALA A O 1
ATOM 668 N N . ILE A 1 88 ? -2.524 -8.549 23.977 1.00 90.69 88 ILE A N 1
ATOM 669 C CA . ILE A 1 88 ? -3.570 -9.254 24.741 1.00 90.69 88 ILE A CA 1
ATOM 670 C C . ILE A 1 88 ? -2.967 -10.297 25.693 1.00 90.69 88 ILE A C 1
ATOM 672 O O . ILE A 1 88 ? -3.438 -10.443 26.815 1.00 90.69 88 ILE A O 1
ATOM 676 N N . ASN A 1 89 ? -1.918 -10.999 25.261 1.00 92.12 89 ASN A N 1
ATOM 677 C CA . ASN A 1 89 ? -1.250 -12.031 26.061 1.00 92.12 89 ASN A CA 1
ATOM 678 C C . ASN A 1 89 ? -0.330 -11.465 27.153 1.00 92.12 89 ASN A C 1
ATOM 680 O O . ASN A 1 89 ? 0.215 -12.227 27.953 1.00 92.12 89 ASN A O 1
ATOM 684 N N . GLN A 1 90 ? -0.126 -10.150 27.187 1.00 91.19 90 GLN A N 1
ATOM 685 C CA . GLN A 1 90 ? 0.697 -9.527 28.206 1.00 91.19 90 GLN A CA 1
ATOM 686 C C . GLN A 1 90 ? -0.025 -9.562 29.561 1.00 91.19 90 GLN A C 1
ATOM 688 O O . GLN A 1 90 ? -1.205 -9.231 29.663 1.00 91.19 90 GLN A O 1
ATOM 693 N N . ASN A 1 91 ? 0.688 -9.947 30.624 1.00 85.31 91 ASN A N 1
ATOM 694 C C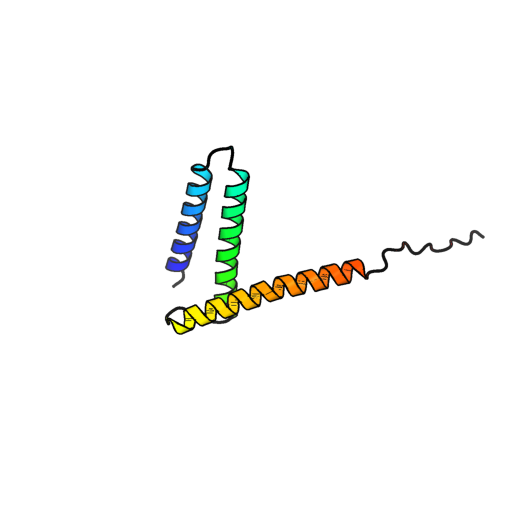A . ASN A 1 91 ? 0.149 -9.856 31.976 1.00 85.31 91 ASN A CA 1
ATOM 695 C C . ASN A 1 91 ? 0.102 -8.381 32.401 1.00 85.31 91 ASN A C 1
ATOM 697 O O . ASN A 1 91 ? 1.118 -7.806 32.789 1.00 85.31 91 ASN A O 1
ATOM 701 N N . TRP A 1 92 ? -1.080 -7.778 32.291 1.00 86.75 92 TRP A N 1
ATOM 702 C CA . TRP A 1 92 ? -1.349 -6.402 32.716 1.00 86.75 92 TRP A CA 1
ATOM 703 C C . TRP A 1 92 ? -1.652 -6.284 34.212 1.00 86.75 92 TRP A C 1
ATOM 705 O O . TRP A 1 92 ? -1.947 -5.184 34.681 1.00 86.75 92 TRP A O 1
ATOM 715 N N . ALA A 1 93 ? -1.622 -7.391 34.966 1.00 83.00 93 ALA A N 1
ATOM 716 C CA . ALA A 1 93 ? -1.835 -7.334 36.402 1.00 83.00 93 ALA A CA 1
ATOM 717 C C . ALA A 1 93 ? -0.754 -6.457 37.042 1.00 83.00 93 ALA A C 1
ATOM 719 O O . ALA A 1 93 ? 0.446 -6.676 36.866 1.00 83.00 93 ALA A O 1
ATOM 720 N N . ILE A 1 94 ? -1.198 -5.461 37.805 1.00 72.88 94 ILE A N 1
ATOM 721 C CA . ILE A 1 94 ? -0.323 -4.716 38.699 1.00 72.88 94 ILE A CA 1
ATOM 722 C C . ILE A 1 94 ? 0.173 -5.740 39.715 1.00 72.88 94 ILE A C 1
ATOM 724 O O . ILE A 1 94 ? -0.630 -6.285 40.471 1.00 72.88 94 ILE A O 1
ATOM 728 N N . ASN A 1 95 ? 1.476 -6.031 39.707 1.00 69.44 95 ASN A N 1
ATOM 729 C CA . ASN A 1 95 ? 2.096 -6.796 40.779 1.00 69.44 95 ASN A CA 1
ATOM 730 C C . ASN A 1 95 ? 1.803 -6.049 42.078 1.00 69.44 95 ASN A C 1
ATOM 732 O O . ASN A 1 95 ? 2.419 -5.023 42.364 1.00 69.44 95 ASN A O 1
ATOM 736 N N . SER A 1 96 ? 0.842 -6.546 42.852 1.00 65.00 96 SER A N 1
ATOM 737 C CA . SER A 1 96 ? 0.661 -6.150 44.235 1.00 65.00 96 SER A CA 1
ATOM 738 C C . SER A 1 96 ? 1.891 -6.649 44.977 1.00 65.00 96 SER A C 1
ATOM 740 O O . SER A 1 96 ? 1.932 -7.780 45.461 1.00 65.00 96 SER A O 1
ATOM 742 N N . THR A 1 97 ? 2.941 -5.829 44.997 1.00 65.31 97 THR A N 1
ATOM 743 C CA . THR A 1 97 ? 4.007 -5.949 45.981 1.00 65.31 97 THR A CA 1
ATOM 744 C C . THR A 1 97 ? 3.312 -5.882 47.326 1.00 65.31 97 THR A C 1
ATOM 746 O O . THR A 1 97 ? 2.847 -4.813 47.720 1.00 65.31 97 THR A O 1
ATOM 749 N N . ASN A 1 98 ? 3.153 -7.033 47.979 1.00 61.12 98 ASN A N 1
ATOM 750 C CA . ASN A 1 98 ? 2.698 -7.094 49.356 1.00 61.12 98 ASN A CA 1
ATOM 751 C C . ASN A 1 98 ? 3.701 -6.283 50.171 1.00 61.12 98 ASN A C 1
ATOM 753 O O . ASN A 1 98 ? 4.800 -6.749 50.464 1.00 61.12 98 ASN A O 1
ATOM 757 N N . ILE A 1 99 ? 3.341 -5.038 50.474 1.00 64.56 99 ILE A N 1
ATOM 758 C CA . ILE A 1 99 ? 4.041 -4.232 51.457 1.00 64.56 99 ILE A CA 1
ATOM 759 C C . ILE A 1 99 ? 3.645 -4.856 52.792 1.00 64.56 99 ILE A C 1
ATOM 761 O O . ILE A 1 99 ? 2.643 -4.483 53.396 1.00 64.56 99 ILE A O 1
ATOM 765 N N . THR A 1 100 ? 4.378 -5.884 53.212 1.00 63.19 100 THR A N 1
ATOM 766 C CA . THR A 1 100 ? 4.394 -6.309 54.610 1.00 63.19 100 THR A CA 1
ATOM 767 C C . THR A 1 100 ? 4.906 -5.122 55.413 1.00 63.19 100 THR A C 1
ATOM 769 O O . THR A 1 100 ? 6.099 -4.818 55.387 1.00 63.19 100 THR A O 1
ATOM 772 N N . ALA A 1 101 ? 3.974 -4.397 56.031 1.00 61.41 101 ALA A N 1
ATOM 773 C CA . ALA A 1 101 ? 4.283 -3.386 57.028 1.00 61.41 101 ALA A CA 1
ATOM 774 C C . ALA A 1 101 ? 4.996 -4.057 58.225 1.00 61.41 101 ALA A C 1
ATOM 776 O O . ALA A 1 101 ? 4.664 -5.207 58.529 1.00 61.41 101 ALA A O 1
ATOM 777 N N . PRO A 1 102 ? 5.991 -3.381 58.831 1.00 61.69 102 PRO A N 1
ATOM 778 C CA . PRO A 1 102 ? 6.799 -3.910 59.932 1.00 61.69 102 PRO A CA 1
ATOM 779 C C . PRO A 1 102 ? 5.998 -4.171 61.211 1.00 61.69 102 PRO A C 1
ATOM 781 O O . PRO A 1 102 ? 4.981 -3.474 61.433 1.00 61.69 102 PRO A O 1
#

Foldseek 3Di:
DVVVVVVVVVVLVVVLVVQLVPDDPVCNVVSVVVSVVVVVLVVLLVVQCVVVVQDPPDPVSVVVSVVSSVVVVVVVVVVVVVVVVVVVPDDPDDPPPPPPDD

Nearest PDB structures (foldseek):
  3t6g-assembly2_D  TM=4.664E-01  e=8.668E+00  Homo sapiens
  5iov-assembly1_D  TM=3.333E-01  e=7.090E+00  Xenopus laevis

pLDDT: mean 81.5, std 11.34, range [48.19, 94.5]

Radius of gyration: 22.55 Å; Cα contacts (8 Å, |Δi|>4): 25; chains: 1; bounding box: 38×34×79 Å